Protein AF-A0A4D4LFD5-F1 (afdb_monomer_lite)

InterPro domains:
  IPR010497 Epoxide hydrolase, N-terminal [PF06441] (11-83)
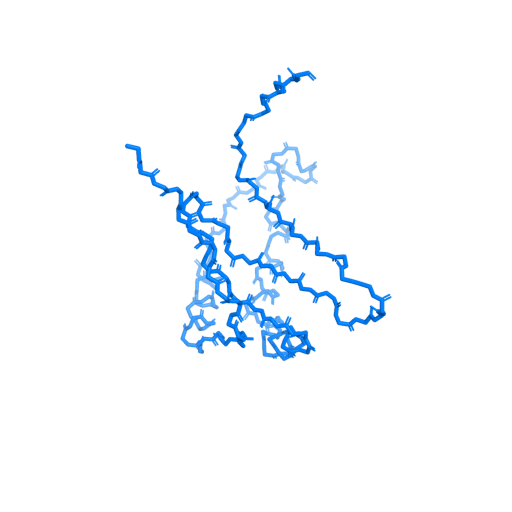  IPR029058 Alpha/Beta hydrolase fold [G3DSA:3.40.50.1820] (1-98)
  IPR029058 Alpha/Beta hydrolase fold [SSF53474] (5-83)

Sequence (117 aa):
MTAAPQPTEPEPYTIHIPQEVLDDLRTRLRATRFASDPGNESEIYGLPTAYLRPLVSYWADGFDWRAVEKELNTYTHHRVDVGEPRCTSCVNRAEGRLPSRFCSCTAGPGRSGTGAR

pLDDT: mean 75.79, std 24.97, range [29.88, 98.25]

Structure (mmCIF, N/CA/C/O backbone):
data_AF-A0A4D4LFD5-F1
#
_entry.id   AF-A0A4D4LFD5-F1
#
loop_
_atom_site.group_PDB
_atom_site.id
_atom_site.type_symbol
_atom_site.label_atom_id
_atom_site.label_alt_id
_atom_site.label_comp_id
_atom_site.label_asym_id
_atom_site.label_entity_id
_atom_site.label_seq_id
_atom_site.pdbx_PDB_ins_code
_atom_site.Cartn_x
_atom_site.Cartn_y
_atom_site.Cartn_z
_atom_site.occupancy
_atom_site.B_iso_or_equiv
_atom_site.auth_seq_id
_atom_site.auth_comp_id
_atom_site.auth_asym_id
_atom_site.auth_atom_id
_atom_site.pdbx_PDB_model_num
ATOM 1 N N . MET A 1 1 ? -11.179 36.762 21.115 1.00 36.38 1 MET A N 1
ATOM 2 C CA . MET A 1 1 ? -10.339 35.738 21.773 1.00 36.38 1 MET A CA 1
ATOM 3 C C . MET A 1 1 ? -11.024 34.401 21.547 1.00 36.38 1 MET A C 1
ATOM 5 O O . MET A 1 1 ? -11.946 34.080 22.280 1.00 36.38 1 MET A O 1
ATOM 9 N N . THR A 1 2 ? -10.689 33.691 20.470 1.00 43.41 2 THR A N 1
ATOM 10 C CA . THR A 1 2 ? -11.290 32.377 20.185 1.00 43.41 2 THR A CA 1
ATOM 11 C C . THR A 1 2 ? -10.506 31.330 20.963 1.00 43.41 2 THR A C 1
ATOM 13 O O . THR A 1 2 ? -9.287 31.256 20.823 1.00 43.41 2 THR A O 1
ATOM 16 N N . ALA A 1 3 ? -11.185 30.588 21.838 1.00 49.34 3 ALA A N 1
ATOM 17 C CA . ALA A 1 3 ? -10.584 29.489 22.581 1.00 49.34 3 ALA A CA 1
ATOM 18 C C . ALA A 1 3 ? -10.103 28.404 21.604 1.00 49.34 3 ALA A C 1
ATOM 20 O O . ALA A 1 3 ? -10.802 28.088 20.642 1.00 49.34 3 ALA A O 1
ATOM 21 N N . ALA A 1 4 ? -8.911 27.853 21.845 1.00 55.56 4 ALA A N 1
ATOM 22 C CA . ALA A 1 4 ? -8.408 26.714 21.087 1.00 55.56 4 ALA A CA 1
ATOM 23 C C . ALA A 1 4 ? -9.384 25.525 21.223 1.00 55.56 4 ALA A C 1
ATOM 25 O O . ALA A 1 4 ? -9.923 25.318 22.319 1.00 55.56 4 ALA A O 1
ATOM 26 N N . PRO A 1 5 ? -9.630 24.753 20.150 1.00 59.91 5 PRO A N 1
ATOM 27 C CA . PRO A 1 5 ? -10.482 23.572 20.221 1.00 59.91 5 PRO A CA 1
ATOM 28 C C . PRO A 1 5 ? -9.923 22.598 21.264 1.00 59.91 5 PRO A C 1
ATOM 30 O O . PRO A 1 5 ? -8.734 22.284 21.268 1.00 59.91 5 PRO A O 1
ATOM 33 N N . GLN A 1 6 ? -10.775 22.182 22.199 1.00 55.44 6 GLN A N 1
ATOM 34 C CA . GLN A 1 6 ? -10.392 21.234 23.239 1.00 55.44 6 GLN A CA 1
ATOM 35 C C . GLN A 1 6 ? -10.359 19.824 22.635 1.00 55.44 6 GLN A C 1
ATOM 37 O O . GLN A 1 6 ? -11.270 19.493 21.873 1.00 55.44 6 GLN A O 1
ATOM 42 N N . PRO A 1 7 ? -9.344 18.998 22.943 1.00 64.19 7 PRO A N 1
ATOM 43 C CA . PRO A 1 7 ? -9.299 17.628 22.454 1.00 64.19 7 PRO A CA 1
ATOM 44 C C . PRO A 1 7 ? -10.508 16.842 22.971 1.00 64.19 7 PRO A C 1
ATOM 46 O O . PRO A 1 7 ? -10.859 16.930 24.151 1.00 64.19 7 PRO A O 1
ATOM 49 N N . THR A 1 8 ? -11.148 16.100 22.073 1.00 73.88 8 THR A N 1
ATOM 50 C CA . THR A 1 8 ? -12.307 15.249 22.388 1.00 73.88 8 THR A CA 1
ATOM 51 C C . THR A 1 8 ? -11.893 13.993 23.159 1.00 73.88 8 THR A C 1
ATOM 53 O O . THR A 1 8 ? -10.709 13.659 23.266 1.00 73.88 8 THR A O 1
ATOM 56 N N . GLU A 1 9 ? -12.866 13.306 23.757 1.00 82.94 9 GLU A N 1
ATOM 57 C CA . GLU A 1 9 ? -12.617 12.052 24.467 1.00 82.94 9 GLU A CA 1
ATOM 58 C C . GLU A 1 9 ? -12.151 10.959 23.481 1.00 82.94 9 GLU A C 1
ATOM 60 O O . GLU A 1 9 ? -12.692 10.871 22.381 1.00 82.94 9 GLU A O 1
ATOM 65 N N . PRO A 1 10 ? -11.134 10.141 23.823 1.00 84.81 10 PRO A N 1
ATOM 66 C CA . PRO A 1 10 ? -10.653 9.080 22.944 1.00 84.81 10 PRO A CA 1
ATOM 67 C C . PRO A 1 10 ? -11.723 8.019 22.684 1.00 84.81 10 PRO A C 1
ATOM 69 O O . PRO A 1 10 ? -12.101 7.263 23.578 1.00 84.81 10 PRO A O 1
ATOM 72 N N . GLU A 1 11 ? -12.129 7.888 21.427 1.00 88.12 11 GLU A N 1
ATOM 73 C CA . GLU A 1 11 ? -13.101 6.890 20.988 1.00 88.12 11 GLU A CA 1
ATOM 74 C C . GLU A 1 11 ? -12.388 5.598 20.565 1.00 88.12 11 GLU A C 1
ATOM 76 O O . GLU A 1 11 ? -11.375 5.674 19.859 1.00 88.12 11 GLU A O 1
ATOM 81 N N . PRO A 1 12 ? -12.868 4.406 20.971 1.00 91.69 12 PRO A N 1
ATOM 82 C CA . PRO A 1 12 ? -12.328 3.140 20.488 1.00 91.69 12 PRO A CA 1
ATOM 83 C C . PRO A 1 12 ? -12.345 3.066 18.961 1.00 91.69 12 PRO A C 1
ATOM 85 O O . PRO A 1 12 ? -13.326 3.434 18.315 1.00 91.69 12 PRO A O 1
ATOM 88 N N . TYR A 1 13 ? -11.264 2.554 18.385 1.00 92.44 13 TYR A N 1
ATOM 89 C CA . TYR A 1 13 ? -11.120 2.407 16.945 1.00 92.44 13 TYR A CA 1
ATOM 90 C C . TYR A 1 13 ? -10.726 0.975 16.586 1.00 92.44 13 TYR A C 1
ATOM 92 O O . TYR A 1 13 ? -9.926 0.337 17.266 1.00 92.44 13 TYR A O 1
ATOM 100 N N . THR A 1 14 ? -11.279 0.470 15.490 1.00 94.88 14 THR A N 1
ATOM 101 C CA . THR A 1 14 ? -10.888 -0.811 14.899 1.00 94.88 14 THR A CA 1
ATOM 102 C C . THR A 1 14 ? -10.454 -0.542 13.472 1.00 94.88 14 THR A C 1
ATOM 104 O O . THR A 1 14 ? -11.166 0.114 12.709 1.00 94.88 14 THR A O 1
ATOM 107 N N . ILE A 1 15 ? -9.268 -1.024 13.114 1.00 94.94 15 ILE A N 1
ATOM 108 C CA . ILE A 1 15 ? -8.746 -0.888 11.760 1.00 94.94 15 ILE A CA 1
ATOM 109 C C . ILE A 1 15 ? -9.545 -1.834 10.871 1.00 94.94 15 ILE A C 1
ATOM 111 O O . ILE A 1 15 ? -9.524 -3.047 11.068 1.00 94.94 15 ILE A O 1
ATOM 115 N N . HIS A 1 16 ? -10.244 -1.268 9.895 1.00 96.31 16 HIS A N 1
ATOM 116 C CA . HIS A 1 16 ? -10.913 -2.025 8.852 1.00 96.31 16 HIS A CA 1
ATOM 117 C C . HIS A 1 16 ? -10.622 -1.384 7.500 1.00 96.31 16 HIS A C 1
ATOM 119 O O . HIS A 1 16 ? -10.969 -0.225 7.264 1.00 96.31 16 HIS A O 1
ATOM 125 N N . ILE A 1 17 ? -9.966 -2.137 6.625 1.00 96.19 17 ILE A N 1
ATOM 126 C CA . ILE A 1 17 ? -9.620 -1.739 5.267 1.00 96.19 17 ILE A CA 1
ATOM 127 C C . ILE A 1 17 ? -10.608 -2.429 4.315 1.00 96.19 17 ILE A C 1
ATOM 129 O O . ILE A 1 17 ? -10.558 -3.662 4.172 1.00 96.19 17 ILE A O 1
ATOM 133 N N . PRO A 1 18 ? -11.501 -1.672 3.649 1.00 97.88 18 PRO A N 1
ATOM 134 C CA . PRO A 1 18 ? -12.455 -2.232 2.700 1.00 97.88 18 PRO A CA 1
ATOM 135 C C . PRO A 1 18 ? -11.764 -3.041 1.600 1.00 97.88 18 PRO A C 1
ATOM 137 O O . PRO A 1 18 ? -10.680 -2.684 1.135 1.00 97.88 18 PRO A O 1
ATOM 140 N N . GLN A 1 19 ? -12.389 -4.140 1.171 1.00 97.62 19 GLN A N 1
ATOM 141 C CA . GLN A 1 19 ? -11.802 -5.022 0.155 1.00 97.62 19 GLN A CA 1
ATOM 142 C C . GLN A 1 19 ? -11.555 -4.289 -1.171 1.00 97.62 19 GLN A C 1
ATOM 144 O O . GLN A 1 19 ? -10.499 -4.467 -1.768 1.00 97.62 19 GLN A O 1
ATOM 149 N N . GLU A 1 20 ? -12.458 -3.389 -1.562 1.00 98.25 20 GLU A N 1
ATOM 150 C CA . GLU A 1 20 ? -12.317 -2.537 -2.751 1.00 98.25 20 GLU A CA 1
ATOM 151 C C . GLU A 1 20 ? -11.026 -1.701 -2.763 1.00 98.25 20 GLU A C 1
ATOM 153 O O . GLU A 1 20 ? -10.430 -1.510 -3.819 1.00 98.25 20 GLU A O 1
ATOM 158 N N . VAL A 1 21 ? -10.539 -1.260 -1.596 1.00 98.12 21 VAL A N 1
ATOM 159 C CA . VAL A 1 21 ? -9.282 -0.503 -1.481 1.00 98.12 21 VAL A CA 1
ATOM 160 C C . VAL A 1 21 ? -8.079 -1.411 -1.733 1.00 98.12 21 VAL A C 1
ATOM 162 O O . VAL A 1 21 ? -7.121 -1.005 -2.390 1.00 98.12 21 VAL A O 1
ATOM 165 N N . LEU A 1 22 ? -8.119 -2.652 -1.239 1.00 97.81 22 LEU A N 1
ATOM 166 C CA . LEU A 1 22 ? -7.057 -3.632 -1.487 1.00 97.81 22 LEU A CA 1
ATOM 167 C C . LEU A 1 22 ? -7.042 -4.090 -2.949 1.00 97.81 22 LEU A C 1
ATOM 169 O O . LEU A 1 22 ? -5.971 -4.291 -3.524 1.00 97.81 22 LEU A O 1
ATOM 173 N N . ASP A 1 23 ? -8.214 -4.231 -3.561 1.00 98.06 23 ASP A N 1
ATOM 174 C CA . ASP A 1 23 ? -8.336 -4.607 -4.968 1.00 98.06 23 ASP A CA 1
ATOM 175 C C . ASP A 1 23 ? -7.868 -3.472 -5.894 1.00 98.06 23 ASP A C 1
ATOM 177 O O . ASP A 1 23 ? -7.134 -3.728 -6.857 1.00 98.06 23 ASP A O 1
ATOM 181 N N . ASP A 1 24 ? -8.197 -2.214 -5.570 1.00 98.25 24 ASP A N 1
ATOM 182 C CA . ASP A 1 24 ? -7.645 -1.037 -6.256 1.00 98.25 24 ASP A CA 1
ATOM 183 C C . ASP A 1 24 ? -6.117 -0.978 -6.119 1.00 98.25 24 ASP A C 1
ATOM 185 O O . ASP A 1 24 ? -5.403 -0.846 -7.119 1.00 98.25 24 ASP A O 1
ATOM 189 N N . LEU A 1 25 ? -5.593 -1.167 -4.902 1.00 97.75 25 LEU A N 1
ATOM 190 C CA . LEU A 1 25 ? -4.153 -1.212 -4.645 1.00 97.75 25 LEU A CA 1
ATOM 191 C C . LEU A 1 25 ? -3.459 -2.248 -5.539 1.00 97.75 25 LEU A C 1
ATOM 193 O O . LEU A 1 25 ? -2.489 -1.922 -6.228 1.00 97.75 25 LEU A O 1
ATOM 197 N N . ARG A 1 26 ? -3.969 -3.484 -5.570 1.00 97.94 26 ARG A N 1
ATOM 198 C CA . ARG A 1 26 ? -3.421 -4.560 -6.410 1.00 97.94 26 ARG A CA 1
ATOM 199 C C . ARG A 1 26 ? -3.481 -4.212 -7.890 1.00 97.94 26 ARG A C 1
ATOM 201 O O . ARG A 1 26 ? -2.505 -4.427 -8.609 1.00 97.94 26 ARG A O 1
ATOM 208 N N . THR A 1 27 ? -4.595 -3.642 -8.339 1.00 98.12 27 THR A N 1
ATOM 209 C CA . THR A 1 27 ? -4.775 -3.211 -9.731 1.00 98.12 27 THR A CA 1
ATOM 210 C C . THR A 1 27 ? -3.720 -2.178 -10.121 1.00 98.12 27 THR A C 1
ATOM 212 O O . THR A 1 27 ? -3.054 -2.325 -11.148 1.00 98.12 27 THR A O 1
ATOM 215 N N . ARG A 1 28 ? -3.492 -1.173 -9.272 1.00 98.19 28 ARG A N 1
ATOM 216 C CA . ARG A 1 28 ? -2.498 -0.118 -9.511 1.00 98.19 28 ARG A CA 1
ATOM 217 C C . ARG A 1 28 ? -1.066 -0.641 -9.482 1.00 98.19 28 ARG A C 1
ATOM 219 O O . ARG A 1 28 ? -0.281 -0.271 -10.351 1.00 98.19 28 ARG A O 1
ATOM 226 N N . LEU A 1 29 ? -0.735 -1.522 -8.537 1.00 98.06 29 LEU A N 1
ATOM 227 C CA . LEU A 1 29 ? 0.590 -2.142 -8.458 1.00 98.06 29 LEU A CA 1
ATOM 228 C C . LEU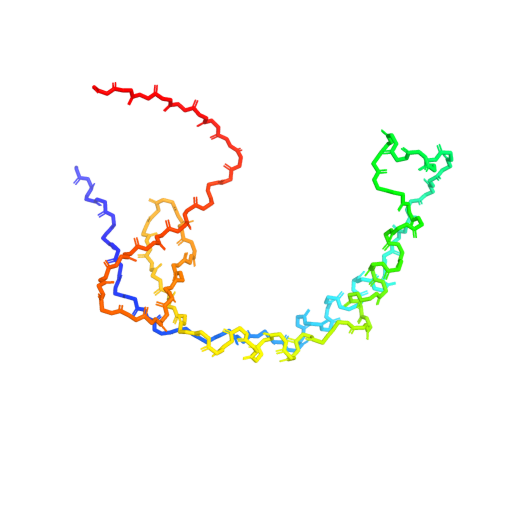 A 1 29 ? 0.880 -2.991 -9.701 1.00 98.06 29 LEU A C 1
ATOM 230 O O . LEU A 1 29 ? 1.954 -2.867 -10.289 1.00 98.06 29 LEU A O 1
ATOM 234 N N . ARG A 1 30 ? -0.088 -3.784 -10.170 1.00 97.12 30 ARG A N 1
ATOM 235 C CA . ARG A 1 30 ? 0.063 -4.591 -11.393 1.00 97.12 30 ARG A CA 1
ATOM 236 C C . ARG A 1 30 ? 0.146 -3.739 -12.660 1.00 97.12 30 ARG A C 1
ATOM 238 O O . ARG A 1 30 ? 0.826 -4.121 -13.606 1.00 97.12 30 ARG A O 1
ATOM 245 N N . ALA A 1 31 ? -0.490 -2.569 -12.669 1.00 97.75 31 ALA A N 1
ATOM 246 C CA . ALA A 1 31 ? -0.414 -1.605 -13.765 1.00 97.75 31 ALA A CA 1
ATOM 247 C C . ALA A 1 31 ? 0.843 -0.706 -13.726 1.00 97.75 31 ALA A C 1
ATOM 249 O O . ALA A 1 31 ? 0.938 0.251 -14.504 1.00 97.75 31 ALA A O 1
ATOM 250 N N . THR A 1 32 ? 1.806 -0.982 -12.837 1.00 97.19 32 THR A N 1
ATOM 251 C CA . THR A 1 32 ? 3.022 -0.170 -12.693 1.00 97.19 32 THR A CA 1
ATOM 252 C C . THR A 1 32 ? 3.828 -0.136 -13.988 1.00 97.19 32 THR A C 1
ATOM 254 O O . THR A 1 32 ? 4.240 -1.164 -14.528 1.00 97.19 32 THR A O 1
ATOM 257 N N . ARG A 1 33 ? 4.107 1.079 -14.466 1.00 96.38 33 ARG A N 1
ATOM 258 C CA . ARG A 1 33 ? 4.999 1.329 -15.601 1.00 96.38 33 ARG A CA 1
ATOM 259 C C . ARG A 1 33 ? 6.385 1.633 -15.054 1.00 96.38 33 ARG A C 1
ATOM 261 O O . ARG A 1 33 ? 6.602 2.695 -14.482 1.00 96.38 33 ARG A O 1
ATOM 268 N N . PHE A 1 34 ? 7.304 0.690 -15.209 1.00 94.06 34 PHE A N 1
ATOM 269 C CA . PHE A 1 34 ? 8.688 0.872 -14.782 1.00 94.06 34 PHE A CA 1
ATOM 270 C C . PHE A 1 34 ? 9.444 1.760 -15.773 1.00 94.06 34 PHE A C 1
ATOM 272 O O . PHE A 1 34 ? 9.313 1.586 -16.986 1.00 94.06 34 PHE A O 1
ATOM 279 N N . ALA A 1 35 ? 10.241 2.693 -15.252 1.00 89.69 35 ALA A N 1
ATOM 280 C CA . ALA A 1 35 ? 11.155 3.482 -16.065 1.00 89.69 35 ALA A CA 1
ATOM 281 C C . ALA A 1 35 ? 12.299 2.605 -16.603 1.00 89.69 35 ALA A C 1
ATOM 283 O O . ALA A 1 35 ? 12.647 1.580 -16.014 1.00 89.69 35 ALA A O 1
ATOM 284 N N . SER A 1 36 ? 12.881 3.010 -17.733 1.00 91.25 36 SER A N 1
ATOM 285 C CA . SER A 1 36 ? 14.164 2.457 -18.168 1.00 91.25 36 SER A CA 1
ATOM 286 C C . SER A 1 36 ? 15.254 2.963 -17.230 1.00 91.25 36 SER A C 1
ATOM 288 O O . SER A 1 36 ? 15.282 4.151 -16.923 1.00 91.25 36 SER A O 1
ATOM 290 N N . ASP A 1 37 ? 16.154 2.076 -16.817 1.00 91.56 37 ASP A N 1
ATOM 291 C CA . ASP A 1 37 ? 17.157 2.360 -15.785 1.00 91.56 37 ASP A CA 1
ATOM 292 C C . ASP A 1 37 ? 18.556 1.884 -16.219 1.00 91.56 37 ASP A C 1
ATOM 294 O O . ASP A 1 37 ? 19.079 0.901 -15.692 1.00 91.56 37 ASP A O 1
ATOM 298 N N . PRO A 1 38 ? 19.128 2.486 -17.279 1.00 90.62 38 PRO A N 1
ATOM 299 C CA . PRO A 1 38 ? 20.408 2.054 -17.825 1.00 90.62 38 PRO A CA 1
ATOM 300 C C . PRO A 1 38 ? 21.574 2.520 -16.942 1.00 90.62 38 PRO A C 1
ATOM 302 O O . PRO A 1 38 ? 21.700 3.711 -16.664 1.00 90.62 38 PRO A O 1
ATOM 305 N N . GLY A 1 39 ? 22.471 1.603 -16.571 1.00 90.50 39 GLY A N 1
ATOM 306 C CA . GLY A 1 39 ? 23.728 1.949 -15.898 1.00 90.50 39 GLY A CA 1
ATOM 307 C C . GLY A 1 39 ? 23.585 2.379 -14.433 1.00 90.50 39 GLY A C 1
ATOM 308 O O . G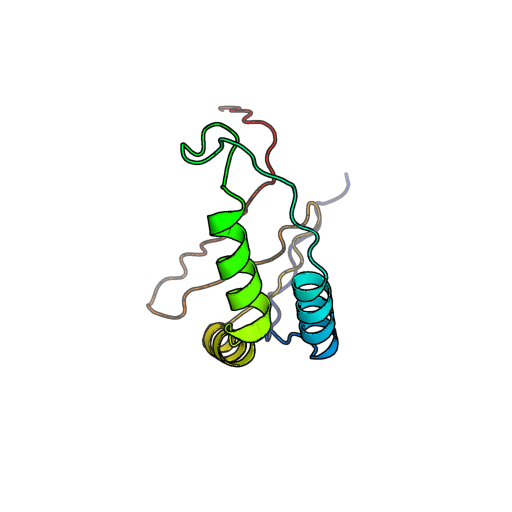LY A 1 39 ? 24.455 3.081 -13.918 1.00 90.50 39 GLY A O 1
ATOM 309 N N . ASN A 1 40 ? 22.481 2.018 -13.771 1.00 92.94 40 ASN A N 1
ATOM 310 C CA . ASN A 1 40 ? 22.224 2.335 -12.362 1.00 92.94 40 ASN A CA 1
ATOM 311 C C . ASN A 1 40 ? 22.506 1.144 -11.425 1.00 92.94 40 ASN A C 1
ATOM 313 O O . ASN A 1 40 ? 21.909 1.019 -10.357 1.00 92.94 40 ASN A O 1
ATOM 317 N N . GLU A 1 41 ? 23.416 0.241 -11.794 1.00 90.56 41 GLU A N 1
ATOM 318 C CA . GLU A 1 41 ? 23.779 -0.907 -10.949 1.00 90.56 41 GLU A CA 1
ATOM 319 C C . GLU A 1 41 ? 24.469 -0.481 -9.641 1.00 90.56 41 GLU A C 1
ATOM 321 O O . GLU A 1 41 ? 24.517 -1.250 -8.686 1.00 90.56 41 GLU A O 1
ATOM 326 N N . SER A 1 42 ? 25.002 0.744 -9.596 1.00 91.38 42 SER A N 1
ATOM 327 C CA . SER A 1 42 ? 25.646 1.351 -8.426 1.00 91.38 42 SER A CA 1
ATOM 328 C C . SER A 1 42 ? 24.703 2.197 -7.559 1.00 91.38 42 SER A C 1
ATOM 330 O O . SER A 1 42 ? 25.158 2.779 -6.576 1.00 91.38 42 SER A O 1
ATOM 332 N N . GLU A 1 43 ? 23.415 2.282 -7.917 1.00 90.88 43 GLU A N 1
ATOM 333 C CA . GLU A 1 43 ? 22.349 2.987 -7.179 1.00 90.88 43 GLU A CA 1
ATOM 334 C C . GLU A 1 43 ? 22.562 4.502 -6.983 1.00 90.88 43 GLU A C 1
ATOM 336 O O . GLU A 1 43 ? 21.855 5.155 -6.211 1.00 90.88 43 GLU A O 1
ATOM 341 N N . ILE A 1 44 ? 23.514 5.107 -7.699 1.00 91.56 44 ILE A N 1
ATOM 342 C CA . ILE A 1 44 ? 23.840 6.537 -7.571 1.00 91.56 44 ILE A CA 1
ATOM 343 C C . ILE A 1 44 ? 22.700 7.458 -8.025 1.00 91.56 44 ILE A C 1
ATOM 345 O O . ILE A 1 44 ? 22.649 8.619 -7.615 1.00 91.56 44 ILE A O 1
ATOM 349 N N . TYR A 1 45 ? 21.783 6.952 -8.855 1.00 88.88 45 TYR A N 1
ATOM 350 C CA . TYR A 1 45 ? 20.593 7.672 -9.315 1.00 88.88 45 TYR A CA 1
ATOM 351 C C . TYR A 1 45 ? 19.342 7.331 -8.492 1.00 88.88 45 TYR A C 1
ATOM 353 O O . TYR A 1 45 ? 18.244 7.795 -8.805 1.00 88.88 45 TYR A O 1
ATOM 361 N N . GLY A 1 46 ? 19.508 6.552 -7.419 1.00 90.69 46 GLY A N 1
ATOM 362 C CA . GLY A 1 46 ? 18.437 6.037 -6.578 1.00 90.69 46 GLY A CA 1
ATOM 363 C C . GLY A 1 46 ? 18.213 4.540 -6.773 1.00 90.69 46 GLY A C 1
ATOM 364 O O . GLY A 1 46 ? 19.005 3.845 -7.409 1.00 90.69 46 GLY A O 1
ATOM 365 N N . LEU A 1 47 ? 17.106 4.048 -6.209 1.00 93.62 47 LEU A N 1
ATOM 366 C CA . LEU A 1 47 ? 16.799 2.620 -6.186 1.00 93.62 47 LEU A CA 1
ATOM 367 C C . LEU A 1 47 ? 16.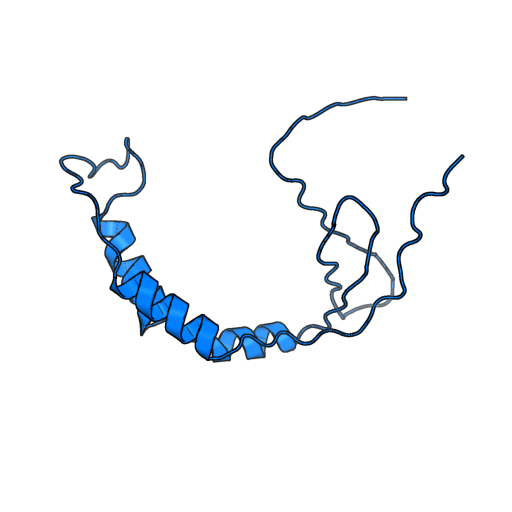679 2.045 -7.603 1.00 93.62 47 LEU A C 1
ATOM 369 O O . LEU A 1 47 ? 15.883 2.559 -8.397 1.00 93.62 47 LEU A O 1
ATOM 373 N N . PRO A 1 48 ? 17.393 0.949 -7.906 1.00 94.56 48 PRO A N 1
ATOM 374 C CA . PRO A 1 48 ? 17.383 0.387 -9.238 1.00 94.56 48 PRO A CA 1
ATOM 375 C C . PRO A 1 48 ? 16.036 -0.270 -9.543 1.00 94.56 48 PRO A C 1
ATOM 377 O O . PRO A 1 48 ? 15.394 -0.896 -8.689 1.00 94.56 48 PRO A O 1
ATOM 380 N N . THR A 1 49 ? 15.617 -0.215 -10.805 1.00 94.69 49 THR A N 1
ATOM 381 C CA . THR A 1 49 ? 14.375 -0.859 -11.267 1.00 94.69 49 THR A CA 1
ATOM 382 C C . THR A 1 49 ? 14.389 -2.369 -11.009 1.00 94.69 49 THR A C 1
ATOM 384 O O . THR A 1 49 ? 13.345 -2.965 -10.729 1.00 94.69 49 THR A O 1
ATOM 387 N N . ALA A 1 50 ? 15.572 -2.989 -11.048 1.00 93.38 50 ALA A N 1
ATOM 388 C CA . ALA A 1 50 ? 15.763 -4.397 -10.711 1.00 93.38 50 ALA A CA 1
ATOM 389 C C . ALA A 1 50 ? 15.363 -4.726 -9.260 1.00 93.38 50 ALA A C 1
ATOM 391 O O . ALA A 1 50 ? 14.848 -5.813 -9.014 1.00 93.38 50 ALA A O 1
ATOM 392 N N . TYR A 1 51 ? 15.530 -3.786 -8.324 1.00 93.31 51 TYR A N 1
ATOM 393 C CA . TYR A 1 51 ? 15.093 -3.926 -6.934 1.00 93.31 51 TYR A CA 1
ATOM 394 C C . TYR A 1 51 ? 13.593 -3.635 -6.765 1.00 93.31 51 TYR A C 1
ATOM 396 O O . TYR A 1 51 ? 12.886 -4.348 -6.052 1.00 93.31 51 TYR A O 1
ATOM 404 N N . LEU A 1 52 ? 13.069 -2.617 -7.457 1.00 94.81 52 LEU A N 1
ATOM 405 C CA . LEU A 1 52 ? 11.661 -2.218 -7.328 1.00 94.81 52 LEU A CA 1
ATOM 406 C C . LEU A 1 52 ? 10.683 -3.258 -7.889 1.00 94.81 52 LEU A C 1
ATOM 408 O O . LEU A 1 52 ? 9.606 -3.451 -7.328 1.00 94.81 52 LEU A O 1
ATOM 412 N N . ARG A 1 53 ? 11.034 -3.945 -8.981 1.00 95.62 53 ARG A N 1
ATOM 413 C CA . ARG A 1 53 ? 10.174 -4.966 -9.609 1.00 95.62 53 ARG A CA 1
ATOM 414 C C . ARG A 1 53 ? 9.736 -6.087 -8.651 1.00 95.62 53 ARG A C 1
ATOM 416 O O . ARG A 1 53 ? 8.525 -6.289 -8.528 1.00 95.62 53 ARG A O 1
ATOM 423 N N . PRO A 1 54 ? 10.646 -6.809 -7.969 1.00 96.69 54 PRO A N 1
ATOM 424 C CA . PRO A 1 54 ? 10.248 -7.851 -7.027 1.00 96.69 54 PRO A CA 1
ATOM 425 C C . PRO A 1 54 ? 9.493 -7.281 -5.823 1.00 96.69 54 PRO A C 1
ATOM 427 O O . PRO A 1 54 ? 8.554 -7.918 -5.354 1.00 96.69 54 PRO A O 1
ATOM 430 N N . LEU A 1 55 ? 9.826 -6.068 -5.367 1.00 97.25 55 LEU A N 1
ATOM 431 C CA . LEU A 1 55 ? 9.086 -5.409 -4.292 1.00 97.25 55 LEU A CA 1
ATOM 432 C C . LEU A 1 55 ? 7.624 -5.158 -4.691 1.00 97.25 55 LEU A C 1
ATOM 434 O O . LEU A 1 55 ? 6.716 -5.556 -3.967 1.00 97.25 55 LEU A O 1
ATOM 438 N N . VAL A 1 56 ? 7.381 -4.557 -5.860 1.00 97.94 56 VAL A N 1
ATOM 439 C CA . VAL A 1 56 ? 6.020 -4.318 -6.374 1.00 97.94 56 VAL A CA 1
ATOM 440 C C . VAL A 1 56 ? 5.247 -5.630 -6.518 1.00 97.94 56 VAL A C 1
ATOM 442 O O . VAL A 1 56 ? 4.085 -5.694 -6.121 1.00 97.94 56 VAL A O 1
ATOM 445 N N . SER A 1 57 ? 5.889 -6.686 -7.029 1.00 97.62 57 SER A N 1
ATOM 446 C CA . SER A 1 57 ? 5.267 -8.011 -7.143 1.00 97.62 57 SER A CA 1
ATOM 447 C C . SER A 1 57 ? 4.897 -8.595 -5.778 1.00 97.62 57 SER A C 1
ATOM 449 O O . SER A 1 57 ? 3.779 -9.076 -5.602 1.00 97.62 57 SER A O 1
ATOM 451 N N . TYR A 1 58 ? 5.785 -8.491 -4.789 1.00 98.06 58 TYR A N 1
ATOM 452 C CA . TYR A 1 58 ? 5.495 -8.937 -3.431 1.00 98.06 58 TYR A CA 1
ATOM 453 C C . TYR A 1 58 ? 4.298 -8.191 -2.832 1.00 98.06 58 TYR A C 1
ATOM 455 O O . TYR A 1 58 ? 3.393 -8.823 -2.300 1.00 98.06 58 TYR A O 1
ATOM 463 N N . TRP A 1 59 ? 4.225 -6.868 -2.972 1.00 97.69 59 TRP A N 1
ATOM 464 C CA . TRP A 1 59 ? 3.083 -6.099 -2.468 1.00 97.69 59 TRP A CA 1
ATOM 465 C C . TRP A 1 59 ? 1.766 -6.412 -3.188 1.00 97.69 59 TRP A C 1
ATOM 467 O O . TRP A 1 59 ? 0.708 -6.380 -2.559 1.00 97.69 59 TRP A O 1
ATOM 477 N N . ALA A 1 60 ? 1.810 -6.702 -4.489 1.00 97.25 60 ALA A N 1
ATOM 478 C CA . ALA A 1 60 ? 0.615 -7.040 -5.255 1.00 97.25 60 ALA A CA 1
ATOM 479 C C . ALA A 1 60 ? 0.072 -8.431 -4.891 1.00 97.25 60 ALA A C 1
ATOM 481 O O . ALA A 1 60 ? -1.138 -8.596 -4.714 1.00 97.25 60 ALA A O 1
ATOM 482 N N . ASP A 1 61 ? 0.964 -9.417 -4.774 1.00 95.62 61 ASP A N 1
ATOM 483 C CA . ASP A 1 61 ? 0.578 -10.830 -4.816 1.00 95.62 61 ASP A CA 1
ATOM 484 C C . ASP A 1 61 ? 1.045 -11.645 -3.599 1.00 95.62 61 ASP A C 1
ATOM 486 O O . ASP A 1 61 ? 0.419 -12.649 -3.268 1.00 95.62 61 ASP A O 1
ATOM 490 N N . GLY A 1 62 ? 2.120 -11.230 -2.926 1.00 96.25 62 GLY A N 1
ATOM 491 C CA . GLY A 1 62 ? 2.712 -11.956 -1.796 1.00 96.25 62 GLY A CA 1
ATOM 492 C C . GLY A 1 62 ? 2.325 -11.428 -0.413 1.00 96.25 62 GLY A C 1
ATOM 493 O O . GLY A 1 62 ? 2.366 -12.181 0.557 1.00 96.25 62 GLY A O 1
ATOM 494 N N . PHE A 1 63 ? 1.953 -10.153 -0.300 1.00 97.44 63 PHE A N 1
ATOM 495 C CA . PHE A 1 63 ? 1.667 -9.520 0.983 1.00 97.44 63 PHE A CA 1
ATOM 496 C C . PHE A 1 63 ? 0.232 -9.801 1.454 1.00 97.44 63 PHE A C 1
ATOM 498 O O . PHE A 1 63 ? -0.746 -9.402 0.811 1.00 97.44 63 PHE A O 1
ATOM 505 N N . ASP A 1 64 ? 0.103 -10.457 2.610 1.00 97.31 64 ASP A N 1
ATOM 506 C CA . ASP A 1 64 ? -1.188 -10.747 3.235 1.00 97.31 64 ASP A CA 1
ATOM 507 C C . ASP A 1 64 ? -1.662 -9.580 4.115 1.00 97.31 64 ASP A C 1
ATOM 509 O O . ASP A 1 64 ? -1.396 -9.498 5.317 1.00 97.31 64 ASP A O 1
ATOM 513 N N . TRP A 1 65 ? -2.423 -8.677 3.499 1.00 97.00 65 TRP A N 1
ATOM 514 C CA . TRP A 1 65 ? -3.055 -7.553 4.187 1.00 97.00 65 TRP A CA 1
ATOM 515 C C . TRP A 1 65 ? -3.999 -7.971 5.316 1.00 97.00 65 TRP A C 1
ATOM 517 O O . TRP A 1 65 ? -4.118 -7.236 6.295 1.00 97.00 65 TRP A O 1
ATOM 527 N N . ARG A 1 66 ? -4.673 -9.123 5.209 1.00 97.38 66 ARG A N 1
ATOM 528 C CA . ARG A 1 66 ? -5.646 -9.561 6.221 1.00 97.38 66 ARG A CA 1
ATOM 529 C C . ARG A 1 66 ? -4.947 -10.122 7.452 1.00 97.38 66 ARG A C 1
ATOM 531 O O . ARG A 1 66 ? -5.421 -9.895 8.565 1.00 97.38 66 ARG A O 1
ATOM 538 N N . ALA A 1 67 ? -3.799 -10.774 7.275 1.00 97.56 67 ALA A N 1
ATOM 539 C CA . ALA A 1 67 ? -2.943 -11.160 8.393 1.00 97.56 67 ALA A CA 1
ATOM 540 C C . ALA A 1 67 ? -2.468 -9.932 9.185 1.00 97.56 67 ALA A C 1
ATOM 542 O O . ALA A 1 67 ? -2.626 -9.891 10.405 1.00 97.56 67 ALA A O 1
ATOM 543 N N . VAL A 1 68 ? -1.973 -8.903 8.490 1.00 97.31 68 VAL A N 1
ATOM 544 C CA . VAL A 1 68 ? -1.478 -7.675 9.133 1.00 97.31 68 VAL A CA 1
ATOM 545 C C . VAL A 1 68 ? -2.609 -6.861 9.758 1.00 97.31 68 VAL A C 1
ATOM 547 O O . VAL A 1 68 ? -2.465 -6.380 10.874 1.00 97.31 68 VAL A O 1
ATOM 550 N N . GLU A 1 69 ? -3.763 -6.735 9.103 1.00 97.06 69 GLU A N 1
ATOM 551 C CA . GLU A 1 69 ? -4.939 -6.076 9.688 1.00 97.06 69 GLU A CA 1
ATOM 552 C C . GLU A 1 69 ? -5.367 -6.746 11.001 1.00 97.06 69 GLU A C 1
ATOM 554 O O . GLU A 1 69 ? -5.666 -6.066 11.986 1.00 97.06 69 GLU A O 1
ATOM 559 N N . LYS A 1 70 ? -5.357 -8.082 11.043 1.00 97.44 70 LYS A N 1
ATOM 560 C CA . LYS A 1 70 ? -5.651 -8.838 12.262 1.00 97.44 70 LYS A CA 1
ATOM 561 C C . LYS A 1 70 ? -4.598 -8.598 13.342 1.00 97.44 70 LYS A C 1
ATOM 563 O O . LYS A 1 70 ? -4.969 -8.390 14.493 1.00 97.44 70 LYS A O 1
ATOM 568 N N . GLU A 1 71 ? -3.317 -8.624 12.981 1.00 96.62 71 GLU A N 1
ATOM 569 C CA . GLU A 1 71 ? -2.215 -8.360 13.910 1.00 96.62 71 GLU A CA 1
ATOM 570 C C . GLU A 1 71 ? -2.303 -6.943 14.490 1.00 96.62 71 GLU A C 1
ATOM 572 O O . GLU A 1 71 ? -2.241 -6.765 15.704 1.00 96.62 71 GLU A O 1
ATOM 577 N N . LEU A 1 72 ? -2.543 -5.934 13.652 1.00 94.50 72 LEU A N 1
ATOM 578 C CA . LEU A 1 72 ? -2.686 -4.552 14.099 1.00 94.50 72 LEU A CA 1
ATOM 579 C C . LEU A 1 72 ? -3.848 -4.400 15.079 1.00 94.50 72 LEU A C 1
ATOM 581 O O . LEU A 1 72 ? -3.696 -3.733 16.098 1.00 94.50 72 LEU A O 1
ATOM 585 N N . ASN A 1 73 ? -4.981 -5.056 14.832 1.00 96.44 73 ASN A N 1
ATOM 586 C CA . ASN A 1 73 ? -6.134 -5.029 15.733 1.00 96.44 73 ASN A CA 1
ATOM 587 C C . ASN A 1 73 ? -5.929 -5.801 17.054 1.00 96.44 73 ASN A C 1
ATOM 589 O O . ASN A 1 73 ? -6.834 -5.807 17.885 1.00 96.44 73 ASN A O 1
ATOM 593 N N . THR A 1 74 ? -4.763 -6.421 17.292 1.00 96.62 74 THR A N 1
ATOM 594 C CA . THR A 1 74 ? -4.413 -6.940 18.630 1.00 96.62 74 THR A CA 1
ATOM 595 C C . THR A 1 74 ? -4.075 -5.826 19.621 1.00 96.62 74 THR A C 1
ATOM 597 O O . THR A 1 74 ? -4.174 -6.026 20.832 1.00 96.62 74 THR A O 1
ATOM 600 N N . TYR A 1 75 ? -3.716 -4.642 19.122 1.00 94.38 75 TYR A N 1
ATOM 601 C CA . TYR A 1 75 ? -3.505 -3.449 19.930 1.00 94.38 75 TYR A CA 1
ATOM 602 C C . TYR A 1 75 ? -4.807 -2.665 20.116 1.00 94.38 75 TYR A C 1
ATOM 604 O O . TYR A 1 75 ? -5.648 -2.601 19.221 1.00 94.38 75 TYR A O 1
ATOM 612 N N . THR A 1 76 ? -4.953 -2.008 21.267 1.00 92.81 76 THR A N 1
ATOM 613 C CA . THR A 1 76 ? -6.064 -1.083 21.504 1.00 92.81 76 THR A CA 1
ATOM 614 C C . THR A 1 76 ? -5.816 0.230 20.766 1.00 92.81 76 THR A C 1
ATOM 616 O O . THR A 1 76 ? -4.906 0.986 21.118 1.00 92.81 76 THR A O 1
ATOM 619 N N . HIS A 1 77 ? -6.651 0.530 19.772 1.00 89.00 77 HIS A N 1
ATOM 620 C CA . HIS A 1 77 ? -6.602 1.799 19.047 1.00 89.00 77 HIS A CA 1
ATOM 621 C C . HIS A 1 77 ? -7.662 2.759 19.565 1.00 89.00 77 HIS A C 1
ATOM 623 O O . HIS A 1 77 ? -8.789 2.363 19.861 1.00 89.00 77 HIS A O 1
ATOM 629 N N . HIS A 1 78 ? -7.307 4.040 19.613 1.00 90.50 78 HIS A N 1
ATOM 630 C CA . HIS A 1 78 ? -8.243 5.118 19.891 1.00 90.50 78 HIS A CA 1
ATOM 631 C C . HIS A 1 78 ? -8.068 6.243 18.878 1.00 90.50 78 HIS A C 1
ATOM 633 O O . HIS A 1 78 ? -6.952 6.527 18.432 1.00 90.50 78 HIS A O 1
ATOM 639 N N . ARG A 1 79 ? -9.169 6.911 18.544 1.00 85.94 79 ARG A N 1
ATOM 640 C CA . ARG A 1 79 ? -9.172 8.140 17.755 1.00 85.94 79 ARG A CA 1
ATOM 641 C C . ARG A 1 79 ? -9.509 9.311 18.670 1.00 85.94 79 ARG A C 1
ATOM 643 O O . ARG A 1 79 ? -10.415 9.219 19.487 1.00 85.94 79 ARG A O 1
ATOM 650 N N . VAL A 1 80 ? -8.757 10.395 18.533 1.00 86.50 80 VAL A N 1
ATOM 651 C CA . VAL A 1 80 ? -8.982 11.648 19.259 1.00 86.50 80 VAL A CA 1
ATOM 652 C C . VAL A 1 80 ? -9.035 12.754 18.222 1.00 86.50 80 VAL A C 1
ATOM 654 O O . VAL A 1 80 ? -8.094 12.890 17.437 1.00 86.50 80 VAL A O 1
ATOM 657 N N . ASP A 1 81 ? -10.106 13.544 18.217 1.00 78.94 81 ASP A N 1
ATOM 658 C CA . ASP A 1 81 ? -10.090 14.817 17.504 1.00 78.94 81 ASP A CA 1
ATOM 659 C C . ASP A 1 81 ? -9.287 15.804 18.349 1.00 78.94 81 ASP A C 1
ATOM 661 O O . ASP A 1 81 ? -9.732 16.277 19.400 1.00 78.94 81 ASP A O 1
ATOM 665 N N . VAL A 1 82 ? -8.050 16.028 17.923 1.00 71.19 82 VAL A N 1
ATOM 666 C CA . VAL A 1 82 ? -7.243 17.154 18.365 1.00 71.19 82 VAL A CA 1
ATOM 667 C C . VAL A 1 82 ? -7.511 18.226 17.327 1.00 71.19 82 VAL A C 1
ATOM 669 O O . VAL A 1 82 ? -7.040 18.101 16.192 1.00 71.19 82 VAL A O 1
ATOM 672 N N . GLY A 1 83 ? -8.308 19.233 17.686 1.00 66.12 83 GLY A N 1
ATOM 673 C CA . GLY A 1 83 ? -8.601 20.334 16.776 1.00 66.12 83 GLY A CA 1
ATOM 674 C C . GLY A 1 83 ? -7.324 20.969 16.201 1.00 66.12 83 GLY A C 1
ATOM 675 O O . GLY A 1 83 ? -6.212 20.687 16.639 1.00 66.12 83 GLY A O 1
ATOM 676 N N . GLU A 1 84 ? -7.466 21.784 15.158 1.00 60.44 84 GLU A N 1
ATOM 677 C CA . GLU A 1 84 ? -6.371 22.056 14.215 1.00 60.44 84 GLU A CA 1
ATOM 678 C C . GLU A 1 84 ? -5.007 22.490 14.816 1.00 60.44 84 GLU A C 1
ATOM 680 O O . GLU A 1 84 ? -4.977 23.295 15.750 1.00 60.44 84 GLU A O 1
ATOM 685 N N . PRO A 1 85 ? -3.870 22.035 14.226 1.00 52.84 85 PRO A N 1
ATOM 686 C CA . PRO A 1 85 ? -3.755 21.243 12.999 1.00 52.84 85 PRO A CA 1
ATOM 687 C C . PRO A 1 85 ? -3.587 19.730 13.259 1.00 52.84 85 PRO A C 1
ATOM 689 O O . PRO A 1 85 ? -2.623 19.272 13.869 1.00 52.84 85 PRO A O 1
ATOM 692 N N . ARG A 1 86 ? -4.555 18.980 12.715 1.00 46.47 86 ARG A N 1
ATOM 693 C CA . ARG A 1 86 ? -4.679 17.524 12.490 1.00 46.47 86 ARG A CA 1
ATOM 694 C C . ARG A 1 86 ? -3.501 16.631 12.926 1.00 46.47 86 ARG A C 1
ATOM 696 O O . ARG A 1 86 ? -2.691 16.212 12.101 1.00 46.47 86 ARG A O 1
ATOM 703 N N . CYS A 1 87 ? -3.496 16.211 14.190 1.00 48.34 87 CYS A N 1
ATOM 704 C CA . CYS A 1 87 ? -2.778 15.008 14.634 1.00 48.34 87 CYS A CA 1
ATOM 705 C C . CYS A 1 87 ? -3.733 13.803 14.544 1.00 48.34 87 CYS A C 1
ATOM 707 O O . CYS A 1 87 ? -4.780 13.811 15.177 1.00 48.34 87 CYS A O 1
ATOM 709 N N . THR A 1 88 ? -3.413 12.790 13.726 1.00 46.41 88 THR A N 1
ATOM 710 C CA . THR A 1 88 ? -4.395 11.758 13.305 1.00 46.41 88 THR A CA 1
ATOM 711 C C . THR A 1 88 ? -4.366 10.458 14.132 1.00 46.41 88 THR A C 1
ATOM 713 O O . THR A 1 88 ? -5.282 9.649 14.009 1.00 46.41 88 THR A O 1
ATOM 716 N N . SER A 1 89 ? -3.388 10.221 15.017 1.00 46.56 89 SER A N 1
ATOM 717 C CA . SER A 1 89 ? -3.405 9.001 15.848 1.00 46.56 89 SER A CA 1
ATOM 718 C C . SER A 1 89 ? -2.538 9.075 17.106 1.00 46.56 89 SER A C 1
ATOM 720 O O . SER A 1 89 ? -1.364 9.434 17.026 1.00 46.56 89 SER A O 1
ATOM 722 N N . CYS A 1 90 ? -3.081 8.623 18.240 1.00 47.97 90 CYS A N 1
ATOM 723 C CA . CYS A 1 90 ? -2.334 8.300 19.458 1.00 47.97 90 CYS A CA 1
ATOM 724 C C . CYS A 1 90 ? -2.445 6.786 19.706 1.00 47.97 90 CYS A C 1
ATOM 726 O O . CYS A 1 90 ? -3.544 6.287 19.936 1.00 47.97 90 CYS A O 1
ATOM 728 N N . VAL A 1 91 ? -1.329 6.051 19.669 1.00 52.25 91 VAL A N 1
ATOM 729 C CA . VAL A 1 91 ? -1.291 4.614 20.000 1.00 52.25 91 VAL A CA 1
ATOM 730 C C . VAL A 1 91 ? -0.724 4.458 21.410 1.00 52.25 91 VAL A C 1
ATOM 732 O O . VAL A 1 91 ? 0.361 4.963 21.691 1.00 52.25 91 VAL A O 1
ATOM 735 N N . ASN A 1 92 ? -1.439 3.764 22.301 1.00 50.66 92 ASN A N 1
ATOM 736 C CA . ASN A 1 92 ? -0.930 3.402 23.627 1.00 50.66 92 ASN A CA 1
ATOM 737 C C . ASN A 1 92 ? -0.487 1.935 23.639 1.00 50.66 92 ASN A C 1
ATOM 739 O O . ASN A 1 92 ? -1.144 1.073 23.062 1.00 50.66 92 ASN A O 1
ATOM 743 N N . ARG A 1 93 ? 0.608 1.638 24.347 1.00 41.00 93 ARG A N 1
ATOM 744 C CA . ARG A 1 93 ? 1.023 0.263 24.641 1.00 41.00 93 ARG A CA 1
ATOM 745 C C . ARG A 1 93 ? 0.243 -0.233 25.858 1.00 41.00 93 ARG A C 1
ATOM 747 O O . ARG A 1 93 ? 0.370 0.337 26.939 1.00 41.00 93 ARG A O 1
ATOM 754 N N . ALA A 1 94 ? -0.548 -1.285 25.691 1.00 43.00 94 ALA A N 1
ATOM 755 C CA . ALA A 1 94 ? -1.254 -1.920 26.794 1.00 43.00 94 ALA A CA 1
ATOM 756 C C . ALA A 1 94 ? -0.314 -2.884 27.533 1.00 43.00 94 ALA A C 1
ATOM 758 O O . ALA A 1 94 ? -0.329 -4.068 27.241 1.00 43.00 94 ALA A O 1
ATOM 759 N N . GLU A 1 95 ? 0.518 -2.383 28.455 1.00 39.66 95 GLU A N 1
ATOM 760 C CA . GLU A 1 95 ? 1.019 -3.183 29.587 1.00 39.66 95 GLU A CA 1
ATOM 761 C C . GLU A 1 95 ? 1.769 -2.329 30.620 1.00 39.66 95 GLU A C 1
ATOM 763 O O . GLU A 1 95 ? 2.726 -1.628 30.296 1.00 39.66 95 GLU A O 1
ATOM 768 N N . GLY A 1 96 ? 1.362 -2.450 31.889 1.00 38.34 96 GLY A N 1
ATOM 769 C CA . GLY A 1 96 ? 2.131 -1.975 33.041 1.00 38.34 96 GLY A CA 1
ATOM 770 C C . GLY A 1 96 ? 1.639 -0.673 33.676 1.00 38.34 96 GLY A C 1
ATOM 771 O O . GLY A 1 96 ? 1.379 0.333 33.027 1.00 38.34 96 GLY A O 1
ATOM 772 N N . ARG A 1 97 ? 1.518 -0.714 35.004 1.00 38.69 97 ARG A N 1
ATOM 773 C CA . ARG A 1 97 ? 1.078 0.354 35.908 1.00 38.69 97 ARG A CA 1
ATOM 774 C C . ARG A 1 97 ? 1.987 1.581 35.798 1.00 38.69 97 ARG A C 1
ATOM 776 O O . ARG A 1 97 ? 3.006 1.602 36.474 1.00 38.69 97 ARG A O 1
ATOM 783 N N . LEU A 1 98 ? 1.611 2.553 34.958 1.00 39.09 98 LEU A N 1
ATOM 784 C CA . LEU A 1 98 ? 1.794 4.018 35.065 1.00 39.09 98 LEU A CA 1
ATOM 785 C C . LEU A 1 98 ? 1.384 4.674 33.719 1.00 39.09 98 LEU A C 1
ATOM 787 O O . LEU A 1 98 ? 1.803 4.192 32.669 1.00 39.09 98 LEU A O 1
ATOM 791 N N . PRO A 1 99 ? 0.581 5.758 33.697 1.00 40.78 99 PRO A N 1
ATOM 792 C CA . PRO A 1 99 ? 0.092 6.358 32.455 1.00 40.78 99 PRO A CA 1
ATOM 793 C C . PRO A 1 99 ? 1.150 7.280 31.830 1.00 40.78 99 PRO A C 1
ATOM 795 O O . PRO A 1 99 ? 1.042 8.505 31.880 1.00 40.78 99 PRO A O 1
ATOM 798 N N . SER A 1 100 ? 2.180 6.704 31.221 1.00 43.06 100 SER A N 1
ATOM 799 C CA . SER A 1 100 ? 3.095 7.453 30.356 1.00 43.06 100 SER A CA 1
ATOM 800 C C . SER A 1 100 ? 2.426 7.633 28.992 1.00 43.06 100 SER A C 1
ATOM 802 O O . SER A 1 100 ? 2.507 6.760 28.132 1.00 43.06 100 SER A O 1
ATOM 804 N N . ARG A 1 101 ? 1.712 8.748 28.799 1.00 46.12 101 ARG A N 1
ATOM 805 C CA . ARG A 1 101 ? 1.107 9.108 27.507 1.00 46.12 101 ARG A CA 1
ATOM 806 C C . ARG A 1 101 ? 2.222 9.410 26.505 1.00 46.12 101 ARG A C 1
ATOM 808 O O . ARG A 1 101 ? 2.836 10.471 26.581 1.00 46.12 101 ARG A O 1
ATOM 815 N N . PHE A 1 102 ? 2.499 8.494 25.581 1.00 40.72 102 PHE A N 1
ATOM 816 C CA . PHE A 1 102 ? 3.426 8.756 24.481 1.00 40.72 102 PHE A CA 1
ATOM 817 C C . PHE A 1 102 ? 2.628 9.124 23.229 1.00 40.72 102 PHE A C 1
ATOM 819 O O . PHE A 1 102 ? 2.132 8.261 22.511 1.00 40.72 102 PHE A O 1
ATOM 826 N N . CYS A 1 103 ? 2.476 10.422 22.976 1.00 41.97 103 CYS A N 1
ATOM 827 C CA . CYS A 1 103 ? 1.926 10.913 21.717 1.00 41.97 103 CYS A CA 1
ATOM 828 C C . CYS A 1 103 ? 3.085 11.130 20.738 1.00 41.97 103 CYS A C 1
ATOM 830 O O . CYS A 1 103 ? 3.903 12.025 20.941 1.00 41.97 103 CYS A O 1
ATOM 832 N N . SER A 1 104 ? 3.170 10.318 19.681 1.00 40.81 104 SER A N 1
ATOM 833 C CA . SER A 1 104 ? 4.083 10.589 18.568 1.00 40.81 104 SER A CA 1
ATOM 834 C C . SER A 1 104 ? 3.383 11.511 17.569 1.00 40.81 104 SER A C 1
ATOM 836 O O . SER A 1 104 ? 2.469 11.089 16.866 1.00 40.81 104 SER A O 1
ATOM 838 N N . CYS A 1 105 ? 3.787 12.782 17.534 1.00 38.06 105 CYS A N 1
ATOM 839 C CA . CYS A 1 105 ? 3.375 13.725 16.499 1.00 38.06 105 CYS A CA 1
ATOM 840 C C . CYS A 1 105 ? 4.430 13.718 15.389 1.00 38.06 105 CYS A C 1
ATOM 842 O O . CYS A 1 105 ? 5.487 14.333 15.534 1.00 38.06 105 CYS A O 1
ATOM 844 N N . THR A 1 106 ? 4.171 13.040 14.274 1.00 41.88 106 THR A N 1
ATOM 845 C CA . THR A 1 106 ? 4.975 13.219 13.062 1.00 41.88 106 THR A CA 1
ATOM 846 C C . THR A 1 106 ? 4.503 14.478 12.341 1.00 41.88 106 THR A C 1
ATOM 848 O O . THR A 1 106 ? 3.536 14.472 11.584 1.00 41.88 106 THR A O 1
ATOM 851 N N . ALA A 1 107 ? 5.178 15.597 12.611 1.00 41.97 107 ALA A N 1
ATOM 852 C CA . ALA A 1 107 ? 5.057 16.792 11.787 1.00 41.97 107 ALA A CA 1
ATOM 853 C C . ALA A 1 107 ? 5.635 16.498 10.391 1.00 41.97 107 ALA A C 1
ATOM 855 O O . ALA A 1 107 ? 6.717 15.920 10.272 1.00 41.97 107 ALA A O 1
ATOM 856 N N . GLY A 1 108 ? 4.920 16.897 9.334 1.00 36.97 108 GLY A N 1
ATO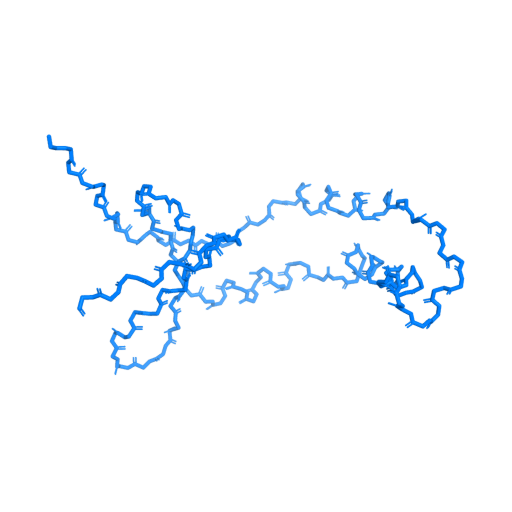M 857 C CA . GLY A 1 108 ? 5.464 16.911 7.973 1.00 36.97 108 GLY A CA 1
ATOM 858 C C . GLY A 1 108 ? 6.749 17.755 7.887 1.00 36.97 108 GLY A C 1
ATOM 859 O O . GLY A 1 108 ? 7.022 18.565 8.777 1.00 36.97 108 GLY A O 1
ATOM 860 N N . PRO A 1 109 ? 7.571 17.587 6.838 1.00 41.12 109 PRO A N 1
ATOM 861 C CA . PRO A 1 109 ? 8.891 18.197 6.787 1.00 41.12 109 PRO A CA 1
ATOM 862 C C . PRO A 1 109 ? 8.751 19.714 6.616 1.00 41.12 109 PRO A C 1
ATOM 864 O O . PRO A 1 109 ? 8.339 20.190 5.560 1.00 41.12 109 PRO A O 1
ATOM 867 N N . GLY A 1 110 ? 9.089 20.497 7.643 1.00 37.75 110 GLY A N 1
ATOM 868 C CA . GLY A 1 110 ? 9.065 21.951 7.507 1.00 37.75 110 GLY A CA 1
ATOM 869 C C . GLY A 1 110 ? 9.299 22.744 8.787 1.00 37.75 110 GLY A C 1
ATOM 870 O O . GLY A 1 110 ? 8.354 23.063 9.494 1.00 37.75 110 GLY A O 1
ATOM 871 N N . ARG A 1 111 ? 10.554 23.182 8.958 1.00 32.66 111 ARG A N 1
ATOM 872 C CA . ARG A 1 111 ? 11.058 24.243 9.857 1.00 32.66 111 ARG A CA 1
ATOM 873 C C . ARG A 1 111 ? 11.237 23.885 11.336 1.00 32.66 111 ARG A C 1
ATOM 875 O O . ARG A 1 111 ? 10.359 24.049 12.172 1.00 32.66 111 ARG A O 1
ATOM 882 N N . SER A 1 112 ? 12.489 23.569 11.662 1.00 32.81 112 SER A N 1
ATOM 883 C CA . SER A 1 112 ? 13.083 23.827 12.970 1.00 32.81 112 SER A CA 1
ATOM 884 C C . SER A 1 112 ? 13.065 25.332 13.262 1.00 32.81 112 SER A C 1
ATOM 886 O O . SER A 1 112 ? 13.774 26.107 12.618 1.00 32.81 112 SER A O 1
ATOM 888 N N . GLY A 1 113 ? 12.262 25.744 14.236 1.00 30.06 113 GLY A N 1
ATOM 889 C CA . GLY A 1 113 ? 12.367 27.044 14.886 1.00 30.06 113 GLY A CA 1
ATOM 890 C C . GLY A 1 113 ? 12.543 26.825 16.380 1.00 30.06 113 GLY A C 1
ATOM 891 O O . GLY A 1 113 ? 11.563 26.719 17.108 1.00 30.06 113 GLY A O 1
ATOM 892 N N . THR A 1 114 ? 13.786 26.713 16.842 1.00 35.09 114 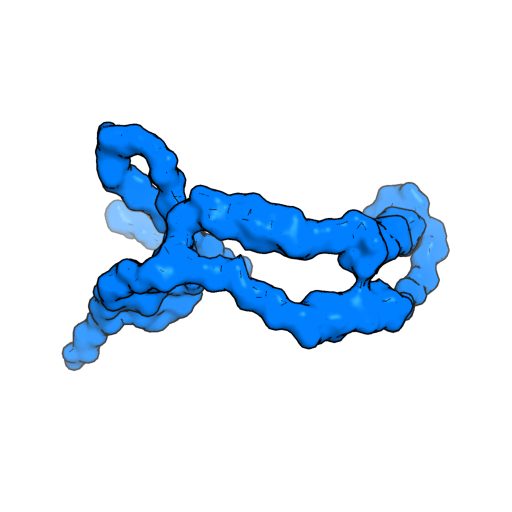THR A N 1
ATOM 893 C CA . THR A 1 114 ? 14.122 26.790 18.268 1.00 35.09 114 THR A CA 1
ATOM 894 C C . THR A 1 114 ? 13.832 28.202 18.767 1.00 35.09 114 THR A C 1
ATOM 896 O O . THR A 1 114 ? 14.574 29.133 18.463 1.00 35.09 114 THR A O 1
ATOM 899 N N . GLY A 1 115 ? 12.752 28.357 19.530 1.00 29.88 115 GLY A N 1
ATOM 900 C CA . GLY A 1 115 ? 12.516 29.509 20.394 1.00 29.88 115 GLY A CA 1
ATOM 901 C C . GLY A 1 115 ? 12.674 29.073 21.843 1.00 29.88 115 GLY A C 1
ATOM 902 O O . GLY A 1 115 ? 11.743 28.517 22.418 1.00 29.88 115 GLY A O 1
ATOM 903 N N . ALA A 1 116 ? 13.864 29.280 22.405 1.00 30.00 116 ALA A N 1
ATOM 904 C CA . ALA A 1 116 ? 14.106 29.157 23.836 1.00 30.00 116 ALA A CA 1
ATOM 905 C C . ALA A 1 116 ? 13.411 30.311 24.580 1.00 30.00 116 ALA A C 1
ATOM 907 O O . ALA A 1 116 ? 13.423 31.452 24.108 1.00 30.00 116 ALA A O 1
ATOM 908 N N . ARG A 1 117 ? 12.816 30.005 25.734 1.00 32.06 117 ARG A N 1
ATOM 909 C CA . ARG A 1 117 ? 12.671 30.957 26.840 1.00 32.06 117 ARG A CA 1
ATOM 910 C C . ARG A 1 117 ? 13.734 30.634 27.873 1.00 32.06 117 ARG A C 1
ATOM 912 O O . ARG A 1 117 ? 14.019 29.425 28.023 1.00 32.06 117 ARG A O 1
#

Radius of gyration: 20.9 Å; chains: 1; bounding box: 39×48×54 Å

Organism: Streptomyces violaceusniger (NCBI:txid68280)

Foldseek 3Di:
DDDFDDKDDWDWDADDDDPVNLVVLLVVLVVDDDDDFPPCPVCPVHDGSVVVVVVSVCSNPVDDPVVVSVVVRVFTFTAMPRDPPDDGGFGDDPDDPDPPRDRDRDDDDDDDDDDDD

Secondary structure (DSSP, 8-state):
-PPPPPPPPPEEE-----HHHHHHHHHHHHT--PPP-TT-TT-TTSS-HHHHHHHHHIIIII--HHHHHHHHTTS-EEE---TTTT---EEPP--SSS----------S--------